Protein AF-A0A5E7D8Y2-F1 (afdb_monomer)

Mean predicted aligned error: 14.38 Å

Secondary structure (DSSP, 8-state):
-HHHHHHHHHHHHHHHHHHHTT--S----PPPPHHHHHHHHHT--HHHHHHHTT--HHHHHTT-

Solvent-accessible surface area (backbone atoms only — not comparable to full-atom values): 3994 Å² total; per-residue (Å²): 108,74,70,57,54,54,50,50,53,50,56,50,53,51,52,53,51,38,56,74,70,63,60,64,94,70,81,80,87,69,80,68,35,74,67,43,52,51,42,69,74,66,75,59,56,71,68,58,47,22,63,73,72,74,45,53,64,72,63,52,65,74,46,108

Sequence (64 aa):
MANELEQFQQDLLDSVRQMKERKAARVTHMPLSAAAEARAKVGVSQSAFAKLIGVSLRMQLQLL

Radius of gyration: 20.21 Å; Cα contacts (8 Å, |Δi|>4): 23; chains: 1; bounding box: 35×28×50 Å

Nearest PDB structures (foldseek):
  6dxo-assembly1_A  TM=7.946E-01  e=4.721E+00  Streptomyces venezuelae ATCC 10712
  1gdt-assembly1_B  TM=3.835E-01  e=2.203E+00  Escherichia coli
  8z6g-assembly3_F  TM=4.762E-01  e=3.835E+00  Pseudomonas aeruginosa
  4zms-assembly1_B  TM=4.851E-01  e=5.060E+00  Streptococcus pneumoniae R6

Foldseek 3Di:
DVVVVVVVVVVVVVVVVCVVVVVDVDDDPDDQAPLRVVCVVVVDDLVVSCVVVVHDSVVSVVRD

pLDDT: mean 72.32, std 10.56, range [51.34, 91.81]

Structure (mmCIF, N/CA/C/O backbone):
data_AF-A0A5E7D8Y2-F1
#
_entry.id   AF-A0A5E7D8Y2-F1
#
loop_
_atom_site.group_PDB
_atom_site.id
_atom_site.type_symbol
_atom_site.label_atom_id
_atom_site.label_alt_id
_atom_site.label_comp_id
_atom_site.label_asym_id
_atom_site.label_entity_id
_atom_site.label_seq_id
_atom_site.pdbx_PDB_ins_code
_atom_site.Cartn_x
_atom_site.Cartn_y
_atom_site.Cartn_z
_atom_site.occupancy
_atom_site.B_iso_or_equiv
_atom_site.auth_seq_id
_atom_site.auth_comp_id
_atom_site.auth_asym_id
_atom_site.auth_atom_id
_atom_site.pdbx_PDB_model_num
ATOM 1 N N . MET A 1 1 ? -11.178 18.670 27.929 1.00 59.12 1 MET A N 1
ATOM 2 C CA . MET A 1 1 ? -10.201 17.704 28.471 1.00 59.12 1 MET A CA 1
ATOM 3 C C . MET A 1 1 ? -10.725 16.267 28.477 1.00 59.12 1 MET A C 1
ATOM 5 O O . MET A 1 1 ? -10.350 15.545 27.569 1.00 59.12 1 MET A O 1
ATOM 9 N N . ALA A 1 2 ? -11.599 15.824 29.400 1.00 66.06 2 ALA A N 1
ATOM 10 C CA . ALA A 1 2 ? -12.084 14.424 29.399 1.00 66.06 2 ALA A CA 1
ATOM 11 C C . ALA A 1 2 ? -12.869 14.055 28.120 1.00 66.06 2 ALA A C 1
ATOM 13 O O . ALA A 1 2 ? -12.561 13.065 27.467 1.00 66.06 2 ALA A O 1
ATOM 14 N N . ASN A 1 3 ? -13.777 14.940 27.701 1.00 76.19 3 ASN A N 1
ATOM 15 C CA . ASN A 1 3 ? -14.616 14.754 26.513 1.00 76.19 3 ASN A CA 1
ATOM 16 C C . ASN A 1 3 ? -13.821 14.697 25.187 1.00 76.19 3 ASN A C 1
ATOM 18 O O . ASN A 1 3 ? -14.187 13.985 24.263 1.00 76.19 3 ASN A O 1
ATOM 22 N N . GLU A 1 4 ? -12.700 15.424 25.089 1.00 85.12 4 GLU A N 1
ATOM 23 C CA . GLU A 1 4 ? -11.851 15.423 23.882 1.00 85.12 4 GLU A CA 1
ATOM 24 C C . GLU A 1 4 ? -11.062 14.120 23.748 1.00 85.12 4 GLU A C 1
ATOM 26 O O . GLU A 1 4 ? -10.851 13.627 22.642 1.00 85.12 4 GLU A O 1
ATOM 31 N N . LEU A 1 5 ? -10.648 13.540 24.879 1.00 86.88 5 LEU A N 1
ATOM 32 C CA . LEU A 1 5 ? -9.960 12.256 24.896 1.00 86.88 5 LEU A CA 1
ATOM 33 C C . LEU A 1 5 ? -10.911 11.113 24.516 1.00 86.88 5 LEU A C 1
ATOM 35 O O . LEU A 1 5 ? -10.517 10.212 23.781 1.00 86.88 5 LEU A O 1
ATOM 39 N N . GLU A 1 6 ? -12.159 11.163 24.982 1.00 89.31 6 GLU A N 1
ATOM 40 C CA . GLU A 1 6 ? -13.198 10.195 24.610 1.00 89.31 6 GLU A CA 1
ATOM 41 C C . GLU A 1 6 ? -13.547 10.289 23.123 1.00 89.31 6 GLU A C 1
ATOM 43 O O . GLU A 1 6 ? -13.625 9.267 22.439 1.00 89.31 6 GLU A O 1
ATOM 48 N N . GLN A 1 7 ? -13.670 11.507 22.596 1.00 88.44 7 GLN A N 1
ATOM 49 C CA . GLN A 1 7 ? -13.921 11.732 21.176 1.00 88.44 7 GLN A CA 1
ATOM 50 C C . GLN A 1 7 ? -12.762 11.229 20.306 1.00 88.44 7 GLN A C 1
ATOM 52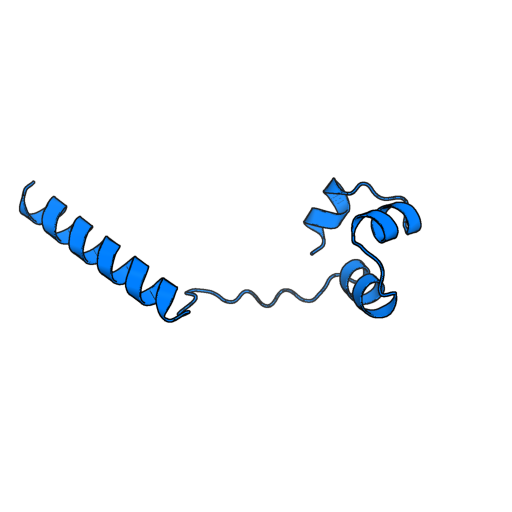 O O . GLN A 1 7 ? -12.986 10.497 19.345 1.00 88.44 7 GLN A O 1
ATOM 57 N N . PHE A 1 8 ? -11.517 11.500 20.705 1.00 89.81 8 PHE A N 1
ATOM 58 C CA . PHE A 1 8 ? -10.335 10.974 20.021 1.00 89.81 8 PHE A CA 1
ATOM 59 C C . PHE A 1 8 ? -10.295 9.436 19.998 1.00 89.81 8 PHE A C 1
ATOM 61 O O . PHE A 1 8 ? -9.936 8.834 18.986 1.00 89.81 8 PHE A O 1
ATOM 68 N N . GLN A 1 9 ? -10.669 8.780 21.101 1.00 89.00 9 GLN A N 1
ATOM 69 C CA . GLN A 1 9 ? -10.724 7.317 21.165 1.00 89.00 9 GLN A CA 1
ATOM 70 C C . GLN A 1 9 ? -11.779 6.739 20.215 1.00 89.00 9 GLN A C 1
ATOM 72 O O . GLN A 1 9 ? -11.515 5.725 19.564 1.00 89.00 9 GLN A O 1
ATOM 77 N N . GL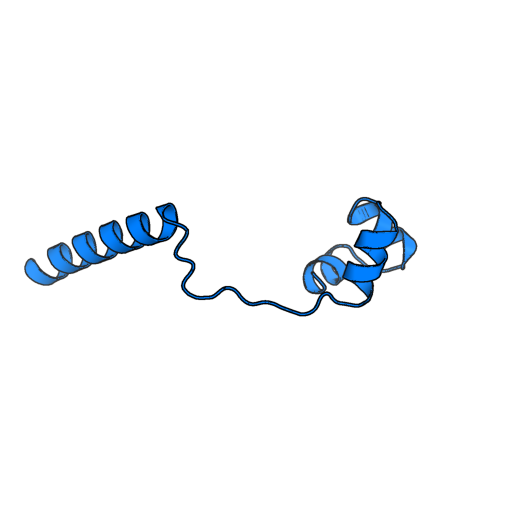N A 1 10 ? -12.944 7.381 20.110 1.00 91.81 10 GLN A N 1
ATOM 78 C CA . GLN A 1 10 ? -13.989 6.980 19.164 1.00 91.81 10 GLN A CA 1
ATOM 79 C C . GLN A 1 10 ? -13.527 7.157 17.714 1.00 91.81 10 GLN A C 1
ATOM 81 O O . GLN A 1 10 ? -13.569 6.200 16.940 1.00 91.81 10 GLN A O 1
ATOM 86 N N . ASP A 1 11 ? -12.969 8.321 17.379 1.00 88.31 11 ASP A N 1
ATOM 87 C CA . ASP A 1 11 ? -12.472 8.619 16.031 1.00 88.31 11 ASP A CA 1
ATOM 88 C C . ASP A 1 11 ? -11.372 7.633 15.592 1.00 88.31 11 ASP A C 1
ATOM 90 O O . ASP A 1 11 ? -11.309 7.207 14.430 1.00 88.31 11 ASP A O 1
ATOM 94 N N . LEU A 1 12 ? -10.518 7.210 16.531 1.00 90.25 12 LEU A N 1
ATOM 95 C CA . LEU A 1 12 ? -9.488 6.204 16.282 1.00 90.25 12 LEU A CA 1
ATOM 96 C C 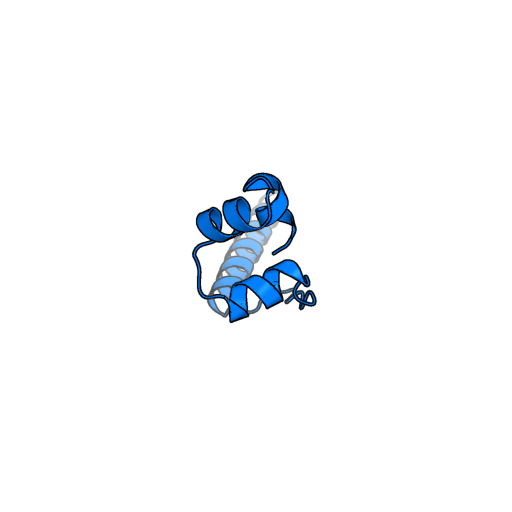. LEU A 1 12 ? -10.092 4.826 15.981 1.00 90.25 12 LEU A C 1
ATOM 98 O O . LEU A 1 12 ? -9.680 4.162 15.024 1.00 90.25 12 LEU A O 1
ATOM 102 N N . LEU A 1 13 ? -11.063 4.383 16.783 1.00 91.81 13 LEU A N 1
ATOM 103 C CA . LEU A 1 13 ? -11.737 3.099 16.580 1.00 91.81 13 LEU A CA 1
ATOM 104 C C . LEU A 1 13 ? -12.482 3.061 15.243 1.00 91.81 13 LEU A C 1
ATOM 106 O O . LEU A 1 13 ? -12.407 2.054 14.529 1.00 91.81 13 LEU A O 1
ATOM 110 N N . ASP A 1 14 ? -13.133 4.157 14.874 1.00 87.31 14 ASP A N 1
ATOM 111 C CA . ASP A 1 14 ? -13.835 4.283 13.602 1.00 87.31 14 ASP A CA 1
ATOM 112 C C . ASP A 1 14 ? -12.871 4.284 12.415 1.00 87.31 14 ASP A C 1
ATOM 114 O O . ASP A 1 14 ? -13.116 3.588 11.425 1.00 87.31 14 ASP A O 1
ATOM 118 N N . SER A 1 15 ? -11.722 4.949 12.537 1.00 81.69 15 SER A N 1
ATOM 119 C CA . SER A 1 15 ? -10.662 4.906 11.522 1.00 81.69 15 SER A CA 1
ATOM 120 C C . SER A 1 15 ? -10.149 3.478 11.291 1.00 81.69 15 SER A C 1
ATOM 122 O O . SER A 1 15 ? -10.022 3.030 10.148 1.00 81.69 15 SER A O 1
ATOM 124 N N . VAL A 1 16 ? -9.921 2.705 12.362 1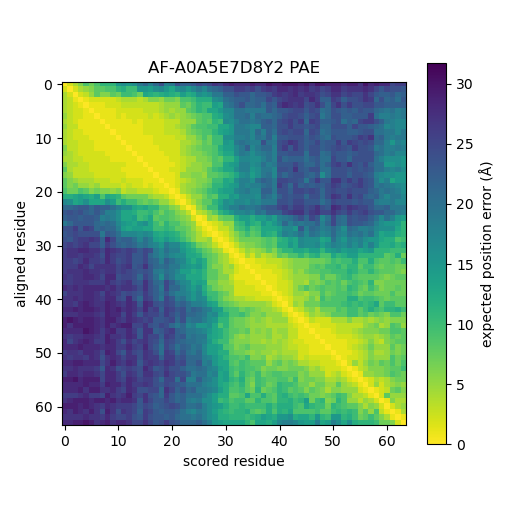.00 86.19 16 VAL A N 1
ATOM 125 C CA . VAL A 1 16 ? -9.479 1.300 12.263 1.00 86.19 16 VAL A CA 1
ATOM 126 C C . VAL A 1 16 ? -10.544 0.416 11.606 1.00 86.19 16 VAL A C 1
ATOM 128 O O . VAL A 1 16 ? -10.204 -0.465 10.809 1.00 86.19 16 VAL A O 1
ATOM 131 N N . ARG A 1 17 ? -11.831 0.636 11.901 1.00 85.75 17 ARG A N 1
ATOM 132 C CA . ARG A 1 17 ? -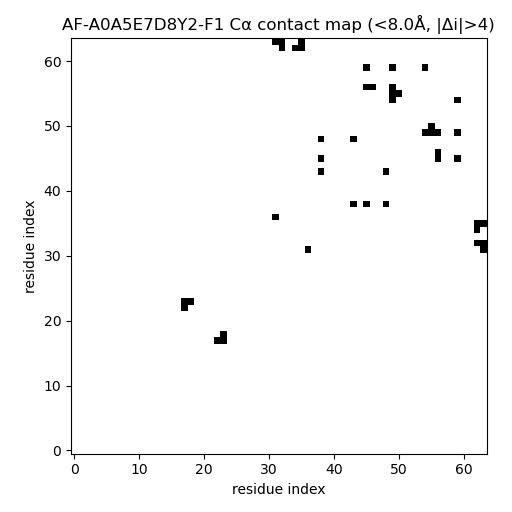12.942 -0.091 11.259 1.00 85.75 17 ARG A CA 1
ATOM 133 C C . ARG A 1 17 ? -13.014 0.213 9.765 1.00 85.75 17 ARG A C 1
ATOM 135 O O . ARG A 1 17 ? -13.029 -0.722 8.967 1.00 85.75 17 ARG A O 1
ATOM 142 N N . GLN A 1 18 ? -12.941 1.485 9.379 1.00 80.94 18 GLN A N 1
ATOM 143 C CA . GLN A 1 18 ? -12.932 1.908 7.973 1.00 80.94 18 GLN A CA 1
ATOM 144 C C . GLN A 1 18 ? -11.754 1.298 7.193 1.00 80.94 18 GLN A C 1
ATOM 146 O O . GLN A 1 18 ? -11.936 0.800 6.078 1.00 80.94 18 GLN A O 1
ATOM 151 N N . MET A 1 19 ? -10.559 1.247 7.797 1.00 77.56 19 MET A N 1
ATOM 152 C CA . MET A 1 19 ? -9.390 0.585 7.203 1.00 77.56 19 MET A CA 1
ATOM 153 C C . MET A 1 19 ? -9.607 -0.921 7.007 1.00 77.56 19 MET A C 1
ATOM 155 O O . MET A 1 19 ? -9.289 -1.453 5.941 1.00 77.56 19 MET A O 1
ATOM 159 N N . LYS A 1 20 ? -10.167 -1.619 8.006 1.00 75.81 20 LYS A N 1
ATOM 160 C CA . LYS A 1 20 ? -10.474 -3.060 7.918 1.00 75.81 20 LYS A CA 1
ATOM 161 C C . LYS A 1 20 ? -11.519 -3.372 6.849 1.00 75.81 20 LYS A C 1
ATOM 163 O O . LYS A 1 20 ? -11.404 -4.383 6.161 1.00 75.81 20 LYS A O 1
ATOM 168 N N . GLU A 1 21 ? -12.489 -2.485 6.667 1.00 79.50 21 GLU A N 1
ATOM 169 C CA . GLU A 1 21 ? -13.509 -2.569 5.618 1.00 79.50 21 GLU A CA 1
ATOM 170 C C . GLU A 1 21 ? -12.961 -2.249 4.215 1.00 79.50 21 GLU A C 1
ATOM 172 O O . GLU A 1 21 ? -13.713 -2.270 3.243 1.00 79.50 21 GLU A O 1
ATOM 177 N N . ARG A 1 22 ? -11.652 -1.968 4.085 1.00 65.69 22 ARG A N 1
ATOM 178 C CA . ARG A 1 22 ? -10.993 -1.532 2.843 1.00 65.69 22 ARG A CA 1
ATOM 179 C C . ARG A 1 22 ? -11.656 -0.304 2.208 1.00 65.69 22 ARG A C 1
ATOM 181 O O . ARG A 1 22 ? -11.510 -0.083 1.005 1.00 65.69 22 ARG A O 1
ATOM 188 N N . LYS A 1 23 ? -12.332 0.531 3.005 1.00 63.50 23 LYS A N 1
ATOM 189 C CA . LYS A 1 23 ? -12.835 1.844 2.584 1.00 63.50 23 LYS A CA 1
ATOM 190 C C . LYS A 1 23 ? -11.647 2.799 2.475 1.00 63.50 23 LYS A C 1
ATOM 192 O O . LYS A 1 23 ? -11.410 3.638 3.337 1.00 63.50 23 LYS A O 1
ATOM 197 N N . ALA A 1 24 ? -10.829 2.613 1.442 1.00 64.56 24 ALA A N 1
ATOM 198 C CA . ALA A 1 24 ? -9.718 3.504 1.154 1.00 64.56 24 ALA A CA 1
ATOM 199 C C . ALA A 1 24 ? -10.287 4.878 0.777 1.00 64.56 24 ALA A C 1
ATOM 201 O O . ALA A 1 24 ? -10.974 5.005 -0.233 1.00 64.56 24 ALA A O 1
ATOM 202 N N . ALA A 1 25 ? -9.979 5.904 1.574 1.00 62.09 25 ALA A N 1
ATOM 203 C CA . ALA A 1 25 ? -10.445 7.272 1.338 1.00 62.09 25 ALA A CA 1
ATOM 204 C C . ALA A 1 25 ? -10.016 7.825 -0.038 1.00 62.09 25 ALA A C 1
ATOM 206 O O . ALA A 1 25 ? -10.641 8.744 -0.561 1.00 62.09 25 ALA A O 1
ATOM 207 N N . ARG A 1 26 ? -8.959 7.262 -0.645 1.00 54.22 26 ARG A N 1
ATOM 208 C CA . ARG A 1 26 ? -8.498 7.641 -1.982 1.00 54.22 26 ARG A CA 1
ATOM 209 C C . ARG A 1 26 ? -7.760 6.497 -2.674 1.00 54.22 26 ARG A C 1
ATOM 211 O O . ARG A 1 26 ? -6.601 6.224 -2.367 1.00 54.22 26 ARG A O 1
ATOM 218 N N . VAL A 1 27 ? -8.401 5.868 -3.656 1.00 57.91 27 VAL A N 1
ATOM 219 C CA . VAL A 1 27 ? -7.692 5.049 -4.649 1.00 57.91 27 VAL A CA 1
ATOM 220 C C . VAL A 1 27 ? -7.144 6.002 -5.705 1.00 57.91 27 VAL A C 1
ATOM 222 O O . VAL A 1 27 ? -7.898 6.594 -6.472 1.00 57.91 27 VAL A O 1
ATOM 225 N N . THR A 1 28 ? -5.827 6.199 -5.718 1.00 57.56 28 THR A N 1
ATOM 226 C CA . THR A 1 28 ? -5.185 6.993 -6.772 1.00 57.56 28 THR A CA 1
ATOM 227 C C . THR A 1 28 ? -4.825 6.046 -7.905 1.00 57.56 28 THR A C 1
ATOM 229 O O . THR A 1 28 ? -3.820 5.346 -7.832 1.00 57.56 28 THR A O 1
ATOM 232 N N . HIS A 1 29 ? -5.660 5.999 -8.942 1.00 51.34 29 HIS A N 1
ATOM 233 C CA . HIS A 1 29 ? -5.299 5.337 -10.192 1.00 51.34 29 HIS A CA 1
ATOM 234 C C . HIS A 1 29 ? -4.276 6.210 -10.916 1.00 51.34 29 HIS A C 1
ATOM 236 O O . HIS A 1 29 ? -4.635 7.135 -11.642 1.00 51.34 29 HIS A O 1
ATOM 242 N N . MET A 1 30 ? -2.994 5.951 -10.668 1.00 58.72 30 MET A N 1
ATOM 243 C CA . MET A 1 30 ? -1.930 6.525 -11.480 1.00 58.72 30 MET A CA 1
ATOM 244 C C . MET A 1 30 ? -1.783 5.678 -12.747 1.00 58.72 30 MET A C 1
ATOM 246 O O . MET A 1 30 ? -1.734 4.448 -12.641 1.00 58.72 30 MET A O 1
ATOM 250 N N . PRO A 1 31 ? -1.744 6.294 -13.943 1.00 59.41 31 PRO A N 1
ATOM 251 C CA . PRO A 1 31 ? -1.372 5.565 -15.142 1.00 59.41 31 PRO A CA 1
ATOM 252 C C . PRO A 1 31 ? 0.020 4.980 -14.918 1.00 59.41 31 PRO A C 1
ATOM 254 O O . PRO A 1 31 ? 0.924 5.672 -14.443 1.00 59.41 31 PRO A O 1
ATOM 257 N N . LEU A 1 32 ? 0.166 3.691 -15.221 1.00 63.62 32 LEU A N 1
ATOM 258 C CA . LEU A 1 32 ? 1.453 3.020 -15.133 1.00 63.62 32 LEU A CA 1
ATOM 259 C C . LEU A 1 32 ? 2.457 3.800 -15.981 1.00 63.62 32 LEU A C 1
ATOM 261 O O . LEU A 1 32 ? 2.180 4.154 -17.127 1.00 63.62 32 LEU A O 1
ATOM 265 N N . SER A 1 33 ? 3.632 4.080 -15.422 1.00 71.38 33 SER A N 1
ATOM 266 C CA . SER A 1 33 ? 4.714 4.634 -16.227 1.00 71.38 33 SER A CA 1
ATOM 267 C C . SER A 1 33 ? 5.060 3.656 -17.357 1.00 71.38 33 SER A C 1
ATOM 269 O O . SER A 1 33 ? 4.921 2.439 -17.204 1.00 71.38 33 SER A O 1
ATOM 271 N N . ALA A 1 34 ? 5.577 4.155 -18.484 1.00 68.94 34 ALA A N 1
ATOM 272 C CA . ALA A 1 34 ? 6.030 3.296 -19.585 1.00 68.94 34 ALA A CA 1
ATOM 273 C C . ALA A 1 34 ? 7.031 2.216 -19.113 1.00 68.94 34 ALA A C 1
ATOM 275 O O . ALA A 1 34 ? 7.053 1.099 -19.630 1.00 68.94 34 ALA A O 1
ATOM 276 N N . ALA A 1 35 ? 7.818 2.519 -18.073 1.00 69.06 35 ALA A N 1
ATOM 277 C CA . ALA A 1 35 ? 8.709 1.567 -17.420 1.00 69.06 35 ALA A CA 1
ATOM 278 C C . ALA A 1 35 ? 7.950 0.468 -16.650 1.00 69.06 35 ALA A C 1
ATOM 280 O O . ALA A 1 35 ? 8.341 -0.699 -16.708 1.00 69.06 35 ALA A O 1
ATOM 281 N N . ALA A 1 36 ? 6.863 0.808 -15.951 1.00 65.94 36 ALA A N 1
ATOM 282 C CA . ALA A 1 36 ? 6.012 -0.158 -15.262 1.00 65.94 36 ALA A CA 1
ATOM 283 C C . ALA A 1 36 ? 5.242 -1.056 -16.248 1.00 65.94 36 ALA A C 1
ATOM 285 O O . ALA A 1 36 ? 5.172 -2.268 -16.029 1.00 65.94 36 ALA A O 1
ATOM 286 N N . GLU A 1 37 ? 4.754 -0.507 -17.364 1.00 71.06 37 GLU A N 1
ATOM 287 C CA . GLU A 1 37 ? 4.148 -1.295 -18.446 1.00 71.06 37 GLU A CA 1
ATOM 288 C C . GLU A 1 37 ? 5.149 -2.252 -19.098 1.00 71.06 37 GLU A C 1
ATOM 290 O O . GLU A 1 37 ? 4.855 -3.434 -19.286 1.00 71.06 37 GLU A O 1
ATOM 295 N N . ALA A 1 38 ? 6.350 -1.766 -19.422 1.00 71.19 38 ALA A N 1
ATOM 296 C CA . ALA A 1 38 ? 7.412 -2.600 -19.970 1.00 71.19 38 ALA A CA 1
ATOM 297 C C . ALA A 1 38 ? 7.792 -3.719 -18.987 1.00 71.19 38 ALA A C 1
ATOM 299 O O . ALA A 1 38 ? 7.901 -4.874 -19.390 1.00 71.19 38 ALA A O 1
ATOM 300 N N . ARG A 1 39 ? 7.895 -3.431 -17.683 1.00 69.06 39 ARG A N 1
ATOM 301 C CA . ARG A 1 39 ? 8.159 -4.457 -16.662 1.00 69.06 39 ARG A CA 1
ATOM 302 C C . ARG A 1 39 ? 7.053 -5.510 -16.594 1.00 69.06 39 ARG A C 1
ATOM 304 O O . ARG A 1 39 ? 7.365 -6.697 -16.513 1.00 69.06 39 ARG A O 1
ATOM 311 N N . ALA A 1 40 ? 5.788 -5.091 -16.640 1.00 68.50 40 ALA A N 1
ATOM 312 C CA . ALA A 1 40 ? 4.646 -6.004 -16.626 1.00 68.50 40 ALA A CA 1
ATOM 313 C C . ALA A 1 40 ? 4.663 -6.970 -17.824 1.00 68.50 40 ALA A C 1
ATOM 315 O O . ALA A 1 40 ? 4.294 -8.131 -17.673 1.00 68.50 40 ALA A O 1
ATOM 316 N N . LYS A 1 41 ? 5.152 -6.520 -18.987 1.00 73.44 41 LYS A N 1
ATOM 317 C CA . LYS A 1 41 ? 5.295 -7.346 -20.198 1.00 73.44 41 LYS A CA 1
ATOM 318 C C . LYS A 1 41 ? 6.535 -8.248 -20.183 1.00 73.44 41 LYS A C 1
ATOM 320 O O . LYS A 1 41 ? 6.513 -9.311 -20.789 1.00 73.44 41 LYS A O 1
ATOM 325 N N . VAL A 1 42 ? 7.609 -7.829 -19.509 1.00 72.88 42 VAL A N 1
ATOM 326 C CA . VAL A 1 42 ? 8.912 -8.525 -19.517 1.00 72.88 42 VAL A CA 1
ATOM 327 C C . VAL A 1 42 ? 9.015 -9.606 -18.426 1.00 72.88 42 VAL A C 1
ATOM 329 O O . VAL A 1 42 ? 9.851 -10.496 -18.535 1.00 72.88 42 VAL A O 1
ATOM 332 N N . GLY A 1 43 ? 8.160 -9.589 -17.394 1.00 66.69 43 GLY A N 1
ATOM 333 C CA . GLY A 1 43 ? 8.031 -10.709 -16.444 1.00 66.69 43 GLY A CA 1
ATOM 334 C C . GLY A 1 43 ? 9.233 -10.922 -15.510 1.00 66.69 43 GLY A C 1
ATOM 335 O O . GLY A 1 43 ? 9.439 -12.021 -15.003 1.00 66.69 43 GLY A O 1
ATOM 336 N N . VAL A 1 44 ? 10.037 -9.882 -15.273 1.00 72.00 44 VAL A N 1
ATOM 337 C CA . VAL A 1 44 ? 11.250 -9.937 -14.436 1.00 72.00 44 VAL A CA 1
ATOM 338 C C . VAL A 1 44 ? 11.069 -9.213 -13.097 1.00 72.00 44 VAL A C 1
ATOM 340 O O . VAL A 1 44 ? 10.242 -8.307 -12.953 1.00 72.00 44 VAL A O 1
ATOM 343 N N . SER A 1 45 ? 11.881 -9.578 -12.100 1.00 71.50 45 SER A N 1
ATOM 344 C CA . SER A 1 45 ? 11.918 -8.879 -10.810 1.00 71.50 45 SER A CA 1
ATOM 345 C C . SER A 1 45 ? 12.364 -7.416 -10.970 1.00 71.50 45 SER A C 1
ATOM 347 O O . SER A 1 45 ? 13.050 -7.051 -11.926 1.00 71.50 45 SER A O 1
ATOM 349 N N . GLN A 1 46 ? 11.983 -6.551 -10.021 1.00 65.44 46 GLN A N 1
ATOM 350 C CA . GLN A 1 46 ? 12.298 -5.115 -10.058 1.00 65.44 46 GLN A CA 1
ATOM 351 C C . GLN A 1 46 ? 13.808 -4.867 -10.217 1.00 65.44 46 GLN A C 1
ATOM 353 O O . GLN A 1 46 ? 14.226 -4.168 -11.133 1.00 65.44 46 GLN A O 1
ATOM 358 N N . SER A 1 47 ? 14.635 -5.542 -9.416 1.00 70.94 47 SER A N 1
ATOM 359 C CA . SER A 1 47 ? 16.097 -5.432 -9.472 1.00 70.94 47 SER A CA 1
ATOM 360 C C . SER A 1 47 ? 16.707 -5.899 -10.796 1.00 70.94 47 SER A C 1
ATOM 362 O O . SER A 1 47 ? 17.686 -5.307 -11.252 1.00 70.94 47 SER A O 1
ATOM 364 N N . ALA A 1 48 ? 16.139 -6.931 -11.426 1.00 74.50 48 ALA A N 1
ATOM 365 C CA . ALA A 1 48 ? 16.576 -7.397 -12.738 1.00 74.50 48 ALA A CA 1
ATOM 366 C C . ALA A 1 48 ? 16.219 -6.387 -13.837 1.00 74.50 48 ALA A C 1
ATOM 368 O O . ALA A 1 48 ? 17.049 -6.088 -14.692 1.00 74.50 48 ALA A O 1
ATOM 369 N N . PHE A 1 49 ? 15.026 -5.793 -13.769 1.00 74.94 49 PHE A N 1
ATOM 370 C CA . PHE A 1 49 ? 14.611 -4.762 -14.715 1.00 74.94 49 PHE A CA 1
ATOM 371 C C . PHE A 1 49 ? 15.445 -3.482 -14.587 1.00 74.94 49 PHE A C 1
ATOM 373 O O . PHE A 1 49 ? 15.883 -2.958 -15.601 1.00 74.94 49 PHE A O 1
ATOM 380 N N . ALA A 1 50 ? 15.733 -3.012 -13.365 1.00 73.88 50 ALA A N 1
ATOM 381 C CA . ALA A 1 50 ? 16.611 -1.859 -13.129 1.00 73.88 50 A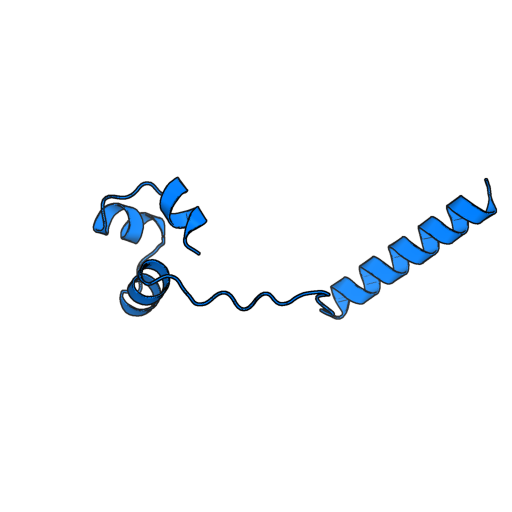LA A CA 1
ATOM 382 C C . ALA A 1 50 ? 17.979 -2.023 -13.808 1.00 73.88 50 ALA A C 1
ATOM 384 O O . ALA A 1 50 ? 18.447 -1.116 -14.495 1.00 73.88 50 ALA A O 1
ATOM 385 N N . LYS A 1 51 ? 18.585 -3.210 -13.670 1.00 77.81 51 LYS A N 1
ATOM 386 C CA . LYS A 1 51 ? 19.848 -3.553 -14.338 1.00 77.81 51 LYS A CA 1
ATOM 387 C C . LYS A 1 51 ? 19.715 -3.559 -15.861 1.00 77.81 51 LYS A C 1
ATOM 389 O O . LYS A 1 51 ? 20.621 -3.089 -16.536 1.00 77.81 51 LYS A O 1
ATOM 394 N N . LEU A 1 52 ? 18.595 -4.058 -16.387 1.00 77.94 52 LEU A N 1
ATOM 395 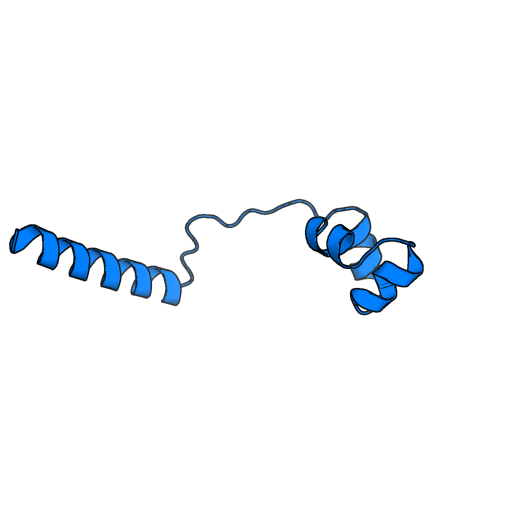C CA . LEU A 1 52 ? 18.332 -4.141 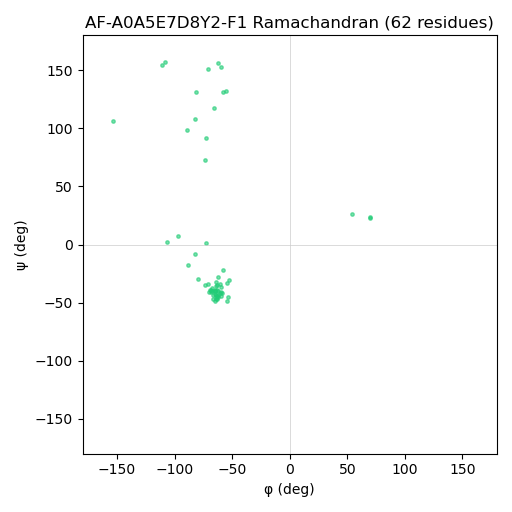-17.825 1.00 77.94 52 LEU A CA 1
ATOM 396 C C . LEU A 1 52 ? 18.230 -2.760 -18.491 1.00 77.94 52 LEU A C 1
ATOM 398 O O . LEU A 1 52 ? 18.737 -2.580 -19.592 1.00 77.94 52 LEU A O 1
ATOM 402 N N . ILE A 1 53 ? 17.597 -1.790 -17.826 1.00 76.44 53 ILE A N 1
ATOM 403 C CA . ILE A 1 53 ? 17.394 -0.433 -18.367 1.00 76.44 53 ILE A CA 1
ATOM 404 C C . ILE A 1 53 ? 18.438 0.584 -17.872 1.00 76.44 53 ILE A C 1
ATOM 406 O O . ILE A 1 53 ? 18.299 1.776 -18.127 1.00 76.44 53 ILE A O 1
ATOM 410 N N . GLY A 1 54 ? 19.472 0.133 -17.153 1.00 74.69 54 GLY A N 1
ATOM 411 C CA . GLY A 1 54 ? 20.586 0.975 -16.704 1.00 74.69 54 GLY A CA 1
ATOM 412 C C . GLY A 1 54 ? 20.235 2.006 -15.625 1.00 74.69 54 GLY A C 1
ATOM 413 O O . GLY A 1 54 ? 20.943 3.000 -15.481 1.00 74.69 54 GLY A O 1
ATOM 414 N N . VAL A 1 55 ? 19.162 1.795 -14.856 1.00 76.31 55 VAL A N 1
ATOM 415 C CA . VAL A 1 55 ? 18.721 2.724 -13.799 1.00 76.31 55 VAL A CA 1
ATOM 416 C C . VAL A 1 55 ? 18.921 2.132 -12.409 1.00 76.31 55 VAL A C 1
ATOM 418 O O . VAL A 1 55 ? 18.911 0.919 -12.212 1.00 76.31 55 VAL A O 1
ATOM 421 N N . SER A 1 56 ? 19.070 2.991 -11.401 1.00 74.12 56 SER A N 1
ATOM 422 C CA . SER A 1 56 ? 19.136 2.527 -10.014 1.00 74.12 56 SER A CA 1
ATOM 423 C C . SER A 1 56 ? 17.771 2.031 -9.513 1.00 74.12 56 SER A C 1
ATOM 425 O O . SER A 1 56 ? 16.720 2.548 -9.897 1.00 74.12 56 SER A O 1
ATOM 427 N N . LEU A 1 57 ? 17.788 1.079 -8.572 1.00 63.94 57 LEU A N 1
ATOM 428 C CA . LEU A 1 57 ? 16.592 0.593 -7.861 1.00 63.94 57 LEU A CA 1
ATOM 429 C C . LEU A 1 57 ? 15.796 1.729 -7.197 1.00 63.94 57 LEU A C 1
ATOM 431 O O . LEU A 1 57 ? 14.570 1.675 -7.154 1.00 63.94 57 LEU A O 1
ATOM 435 N N . ARG A 1 58 ? 16.488 2.779 -6.730 1.00 68.88 58 ARG A N 1
ATOM 436 C CA . ARG A 1 58 ? 15.872 3.982 -6.153 1.00 68.88 58 ARG A CA 1
ATOM 437 C C . ARG A 1 58 ? 15.039 4.742 -7.187 1.00 68.88 58 ARG A C 1
ATOM 439 O O . ARG A 1 58 ? 13.912 5.112 -6.884 1.00 68.88 58 ARG A O 1
ATOM 446 N N . MET A 1 59 ? 15.565 4.935 -8.400 1.00 65.44 59 MET A N 1
ATOM 447 C CA . MET A 1 59 ? 14.838 5.616 -9.480 1.00 65.44 59 MET A CA 1
ATOM 448 C C . MET A 1 59 ? 13.646 4.786 -9.966 1.00 65.44 59 MET A C 1
ATOM 450 O O . MET A 1 59 ? 12.580 5.327 -10.231 1.00 65.44 59 MET A O 1
ATOM 454 N N . GLN A 1 60 ? 13.792 3.463 -10.018 1.00 62.84 60 GLN A N 1
ATOM 455 C CA . GLN A 1 60 ? 12.702 2.582 -10.425 1.00 62.84 60 GLN A CA 1
ATOM 456 C C . GLN A 1 60 ? 11.577 2.487 -9.380 1.00 62.84 60 GLN A C 1
ATOM 458 O O . GLN A 1 60 ? 10.418 2.358 -9.757 1.00 62.84 60 GLN A O 1
ATOM 463 N N . LEU A 1 61 ? 11.891 2.554 -8.079 1.00 60.03 61 LEU A N 1
ATOM 464 C CA . LEU A 1 61 ? 10.880 2.622 -7.013 1.00 60.03 61 LEU A CA 1
ATOM 465 C C . LEU A 1 61 ? 10.0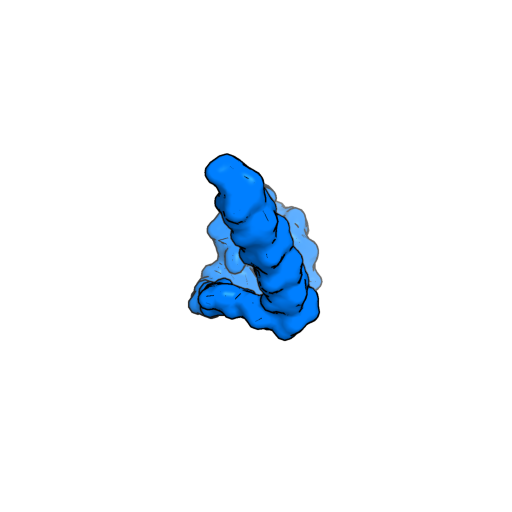07 3.881 -7.108 1.00 60.03 61 LEU A C 1
ATOM 467 O O . LEU A 1 61 ? 8.857 3.839 -6.698 1.00 60.03 61 LEU A O 1
ATOM 471 N N . GLN A 1 62 ? 10.535 4.970 -7.668 1.00 57.84 62 GLN A N 1
ATOM 472 C CA . GLN A 1 62 ? 9.811 6.231 -7.843 1.00 57.84 62 GLN A CA 1
ATOM 473 C C . GLN A 1 62 ? 8.913 6.252 -9.101 1.00 57.84 62 GLN A C 1
ATOM 475 O O . GLN A 1 62 ? 8.157 7.199 -9.292 1.00 57.84 62 GLN A O 1
ATOM 480 N N . LEU A 1 63 ? 9.012 5.237 -9.969 1.00 57.62 63 LEU A N 1
ATOM 481 C CA . LEU A 1 63 ? 8.278 5.124 -11.240 1.00 57.62 63 LEU A CA 1
ATOM 482 C C . LEU A 1 63 ? 7.146 4.074 -11.210 1.00 57.62 63 LEU A C 1
ATOM 484 O O . LEU A 1 63 ? 6.528 3.830 -12.251 1.00 57.62 63 LEU A O 1
ATOM 488 N N . LEU A 1 64 ? 6.913 3.429 -10.063 1.00 57.53 64 LEU A N 1
ATOM 489 C CA . LEU A 1 64 ? 5.750 2.569 -9.795 1.00 57.53 64 LEU A CA 1
ATOM 490 C C . LEU A 1 64 ? 4.577 3.411 -9.291 1.00 57.53 64 LEU A C 1
ATOM 492 O O . LEU A 1 64 ? 3.442 3.071 -9.682 1.00 57.53 64 LEU A O 1
#

Organism: Pseudomonas fluorescens (NCBI:txid294)